Protein AF-A0A1G3AJG7-F1 (afdb_monomer_lite)

Structure (mmCIF, N/CA/C/O backbone):
data_AF-A0A1G3AJG7-F1
#
_entry.id   AF-A0A1G3AJG7-F1
#
loop_
_atom_site.group_PDB
_atom_site.id
_atom_site.type_symbol
_atom_site.label_atom_id
_atom_site.label_alt_id
_atom_site.label_comp_id
_atom_site.label_asym_id
_atom_site.label_entity_id
_atom_site.label_seq_id
_atom_site.pdbx_PDB_ins_code
_atom_site.Cartn_x
_atom_site.Cartn_y
_atom_site.Cartn_z
_atom_site.occupancy
_atom_site.B_iso_or_equiv
_atom_site.auth_seq_id
_atom_site.auth_comp_id
_atom_site.auth_asym_id
_atom_site.auth_atom_id
_atom_site.pdbx_PDB_model_num
ATOM 1 N N . MET A 1 1 ? -38.223 7.105 -1.781 1.00 48.12 1 MET A N 1
ATOM 2 C CA . MET A 1 1 ? -37.045 7.278 -0.911 1.00 48.12 1 MET A CA 1
ATOM 3 C C . MET A 1 1 ? -36.491 8.647 -1.251 1.00 48.12 1 MET A C 1
ATOM 5 O O . MET A 1 1 ? -36.172 8.863 -2.412 1.00 48.12 1 MET A O 1
ATOM 9 N N . ASP A 1 2 ? -36.594 9.591 -0.319 1.00 54.19 2 ASP A N 1
ATOM 10 C CA . ASP A 1 2 ? -36.360 11.018 -0.564 1.00 54.19 2 ASP A CA 1
ATOM 11 C C . ASP A 1 2 ? -34.844 11.303 -0.642 1.00 54.19 2 ASP A C 1
ATOM 13 O O . ASP A 1 2 ? -34.131 10.981 0.313 1.00 54.19 2 ASP A O 1
ATOM 17 N N . PRO A 1 3 ? -34.325 11.866 -1.751 1.00 56.50 3 PRO A N 1
ATOM 18 C CA . PRO A 1 3 ? -32.913 12.218 -1.903 1.00 56.50 3 PRO A CA 1
ATOM 19 C C . PRO A 1 3 ? -32.381 13.226 -0.873 1.00 56.50 3 PRO A C 1
ATOM 21 O O . PRO A 1 3 ? -31.185 13.475 -0.879 1.00 56.50 3 PRO A O 1
ATOM 24 N N . MET A 1 4 ? -33.219 13.804 -0.007 1.00 51.31 4 MET A N 1
ATOM 25 C CA . MET A 1 4 ? -32.834 14.847 0.958 1.00 51.31 4 MET A CA 1
ATOM 26 C C . MET A 1 4 ? -32.567 14.338 2.392 1.00 51.31 4 MET A C 1
ATOM 28 O O . MET A 1 4 ? -32.159 15.107 3.263 1.00 51.31 4 MET A O 1
ATOM 32 N N . GLU A 1 5 ? -32.792 13.050 2.673 1.00 51.38 5 GLU A N 1
ATOM 33 C CA . GLU A 1 5 ? -32.592 12.466 4.015 1.00 51.38 5 GLU A CA 1
ATOM 34 C C . GLU A 1 5 ? -31.109 12.189 4.345 1.00 51.38 5 GLU A C 1
ATOM 36 O O . GLU A 1 5 ? -30.686 12.322 5.496 1.00 51.38 5 GLU A O 1
ATOM 41 N N . TRP A 1 6 ? -30.273 11.873 3.348 1.00 48.72 6 TRP A N 1
ATOM 42 C CA . TRP A 1 6 ? -28.847 11.604 3.591 1.00 48.72 6 TRP A CA 1
ATOM 43 C C . TRP A 1 6 ? -28.042 12.883 3.886 1.00 48.72 6 TRP A C 1
ATOM 45 O O . TRP A 1 6 ? -27.098 12.839 4.674 1.00 48.72 6 TRP A O 1
ATOM 55 N N . GLU A 1 7 ? -28.456 14.038 3.353 1.00 56.19 7 GLU A N 1
ATOM 56 C CA . GLU A 1 7 ? -27.823 15.337 3.637 1.00 56.19 7 GLU A CA 1
ATOM 57 C C . GLU A 1 7 ? -28.025 15.777 5.094 1.00 56.19 7 GLU A C 1
ATOM 59 O O . GLU A 1 7 ? -27.117 16.342 5.705 1.00 56.19 7 GLU A O 1
ATOM 64 N N . LYS A 1 8 ? -29.176 15.452 5.701 1.00 50.72 8 LYS A N 1
ATOM 65 C CA . LYS A 1 8 ? -29.457 15.766 7.114 1.00 50.72 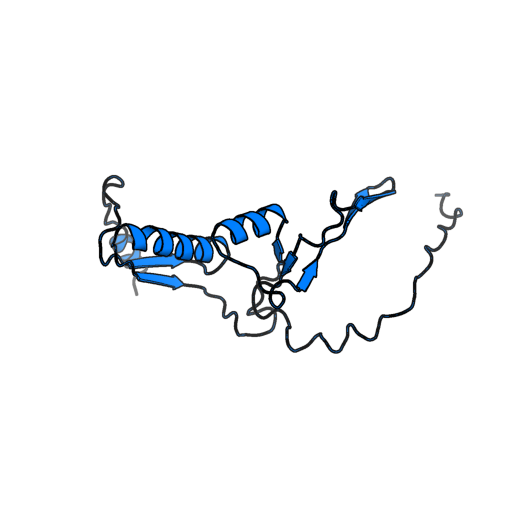8 LYS A CA 1
ATOM 66 C C . LYS A 1 8 ? -28.635 14.926 8.091 1.00 50.72 8 LYS A C 1
ATOM 68 O O . LYS A 1 8 ? -28.392 15.358 9.215 1.00 50.72 8 LYS A O 1
ATOM 73 N N . THR A 1 9 ? -28.168 13.751 7.669 1.00 49.47 9 THR A N 1
ATOM 74 C CA . THR A 1 9 ? -27.375 12.852 8.525 1.00 49.47 9 THR A CA 1
ATOM 75 C C . THR A 1 9 ? -25.894 13.264 8.570 1.00 49.47 9 THR A C 1
ATOM 77 O O . THR A 1 9 ? -25.196 12.974 9.538 1.00 49.47 9 THR A O 1
ATOM 80 N N . LEU A 1 10 ? -25.420 14.020 7.571 1.00 52.94 10 LEU A N 1
ATOM 81 C CA . LEU A 1 10 ? -24.046 14.538 7.489 1.00 52.94 10 LEU A CA 1
ATOM 82 C C . LEU A 1 10 ? -23.805 15.813 8.320 1.00 52.94 10 LEU A C 1
ATOM 84 O O . LEU A 1 10 ? -22.670 16.270 8.428 1.00 52.94 10 LEU A O 1
ATOM 88 N N . GLN A 1 11 ? -24.842 16.381 8.942 1.00 50.53 11 GLN A N 1
ATOM 89 C CA . GLN A 1 11 ? -24.749 17.614 9.736 1.00 50.53 11 GLN A CA 1
ATOM 90 C C . GLN A 1 11 ? -24.451 17.393 11.228 1.00 50.53 11 GLN A C 1
ATOM 92 O O . GLN A 1 11 ? -24.670 18.287 12.045 1.00 50.53 11 GLN A O 1
ATOM 97 N N . ARG A 1 12 ? -23.875 16.251 11.620 1.00 55.88 12 ARG A N 1
ATOM 98 C CA . ARG A 1 12 ? -23.130 16.184 12.888 1.00 55.88 12 ARG A CA 1
ATOM 99 C C . ARG A 1 12 ? -21.741 16.786 12.661 1.00 55.88 12 ARG A C 1
ATOM 101 O O . ARG A 1 12 ? -20.751 16.080 12.515 1.00 55.88 12 ARG A O 1
ATOM 108 N N . GLN A 1 13 ? -21.688 18.117 12.602 1.00 56.53 13 GLN A N 1
ATOM 109 C CA . GLN A 1 13 ? -20.443 18.876 12.708 1.00 56.53 13 GLN A CA 1
ATOM 110 C C . GLN A 1 13 ? -19.893 18.707 14.130 1.00 56.53 13 GLN A C 1
ATOM 112 O O . GLN A 1 13 ? -20.152 19.519 15.014 1.00 56.53 13 GLN A O 1
ATOM 117 N N . GLY A 1 14 ? -19.162 17.617 14.363 1.00 54.72 14 GLY A N 1
ATOM 118 C CA . GLY A 1 14 ? -18.173 17.591 15.431 1.00 54.72 14 GLY A CA 1
ATOM 119 C C . GLY A 1 14 ? -17.107 18.626 15.091 1.00 54.72 14 GLY A C 1
ATOM 120 O O . GLY A 1 14 ? -16.605 18.654 13.967 1.00 54.72 14 GLY A O 1
ATOM 121 N N . THR A 1 15 ? -16.802 19.516 16.028 1.00 53.22 15 THR A N 1
ATOM 122 C CA . THR A 1 15 ? -15.636 20.395 15.943 1.00 53.22 15 THR A CA 1
ATOM 123 C C . THR A 1 15 ? -14.408 19.543 15.627 1.00 53.22 15 THR A C 1
ATOM 125 O O . THR A 1 15 ? -14.115 18.597 16.354 1.00 53.22 15 THR A O 1
ATOM 128 N N . THR A 1 16 ? -13.698 19.855 14.541 1.00 59.38 16 THR A N 1
ATOM 129 C CA . THR A 1 16 ? -12.514 19.112 14.064 1.00 59.38 16 THR A CA 1
ATOM 130 C C . THR A 1 16 ? -11.404 18.963 15.110 1.00 59.38 16 THR A C 1
ATOM 132 O O . THR A 1 16 ? -10.546 18.103 14.947 1.00 59.38 16 THR A O 1
ATOM 135 N N . ASP A 1 17 ? -11.445 19.744 16.192 1.00 57.81 17 ASP A N 1
ATOM 136 C CA . ASP A 1 17 ? -10.487 19.694 17.302 1.00 57.81 17 ASP A CA 1
ATOM 137 C C . ASP A 1 17 ? -10.644 18.483 18.243 1.00 57.81 17 ASP A C 1
ATOM 139 O O . ASP A 1 17 ? -9.767 18.266 19.078 1.00 57.81 17 ASP A O 1
ATOM 143 N N . ASP A 1 18 ? -11.701 17.668 18.104 1.00 68.94 18 ASP A N 1
ATOM 144 C CA . ASP A 1 18 ? -11.970 16.550 19.031 1.00 68.94 18 ASP A CA 1
ATOM 145 C C . ASP A 1 18 ? -12.139 15.179 18.354 1.00 68.94 18 ASP A C 1
ATOM 147 O O . ASP A 1 18 ? -12.641 14.226 18.943 1.00 68.94 18 ASP A O 1
ATOM 151 N N . LEU A 1 19 ? -11.698 15.041 17.099 1.00 78.19 19 LEU A N 1
ATOM 152 C CA . LEU A 1 19 ? -11.673 13.742 16.420 1.00 78.19 19 LEU A CA 1
ATOM 153 C C . LEU A 1 19 ? -10.420 12.962 16.825 1.00 78.19 19 LEU A C 1
ATOM 155 O O . LEU A 1 19 ? -9.456 12.851 16.068 1.00 78.19 19 LEU A O 1
ATOM 159 N N . LYS A 1 20 ? -10.433 12.437 18.050 1.00 86.69 20 LYS A N 1
ATOM 160 C CA . LYS A 1 20 ? -9.422 11.502 18.550 1.00 86.69 20 LYS A CA 1
ATOM 161 C C . LYS A 1 20 ? -9.952 10.079 18.471 1.00 86.69 20 LYS A C 1
ATOM 163 O O . LYS A 1 20 ? -11.139 9.831 18.658 1.00 86.69 20 LYS A O 1
ATOM 168 N N . LEU A 1 21 ? -9.058 9.145 18.168 1.00 90.19 21 LEU A N 1
ATOM 169 C CA . LEU A 1 21 ? -9.365 7.728 18.304 1.00 90.19 21 LEU A CA 1
ATOM 170 C C . LEU A 1 21 ? -9.281 7.363 19.786 1.00 90.19 21 LEU A C 1
ATOM 172 O O . LEU A 1 21 ? -8.342 7.770 20.470 1.00 90.19 21 LEU A O 1
ATOM 176 N N . GLU A 1 22 ? -10.274 6.622 20.258 1.00 91.75 22 GLU A N 1
ATOM 177 C CA . GLU A 1 22 ? -10.354 6.089 21.611 1.00 91.75 22 GLU A CA 1
ATOM 178 C C . GLU A 1 22 ? -10.230 4.562 21.557 1.00 91.75 22 GLU A C 1
ATOM 180 O O . GLU A 1 22 ? -10.318 3.947 20.489 1.00 91.75 22 GLU A O 1
ATOM 185 N N . ASP A 1 23 ? -10.022 3.943 22.715 1.00 92.19 23 ASP A N 1
ATOM 186 C CA . ASP A 1 23 ? -10.064 2.489 22.840 1.00 92.19 23 ASP A CA 1
ATOM 187 C C . ASP A 1 23 ? -11.447 1.947 22.428 1.00 92.19 23 ASP A C 1
ATOM 189 O O . ASP A 1 23 ? -12.485 2.495 22.804 1.00 92.19 23 ASP A O 1
ATOM 193 N N . GLY A 1 24 ? -11.470 0.898 21.607 1.00 93.06 24 GLY A N 1
ATOM 194 C CA . GLY A 1 24 ? -12.682 0.350 20.996 1.00 93.06 24 GLY A CA 1
ATOM 195 C C . GLY A 1 24 ? -13.188 1.109 19.761 1.00 93.06 24 GLY A C 1
ATOM 196 O O . GLY A 1 24 ? -14.244 0.754 19.220 1.00 93.06 24 GLY A O 1
ATOM 197 N N . SER A 1 25 ? -12.476 2.141 19.288 1.00 94.50 25 SER A N 1
ATOM 198 C CA . SER A 1 25 ? -12.859 2.887 18.084 1.00 94.50 25 SER A CA 1
ATOM 199 C C . SER A 1 25 ? -12.946 1.998 16.840 1.00 94.50 25 SER A C 1
ATOM 201 O O . SER A 1 25 ? -12.147 1.085 16.620 1.00 94.50 25 SER A O 1
ATOM 203 N N . ARG A 1 26 ? -13.901 2.331 15.965 1.00 95.19 26 ARG A N 1
ATOM 204 C CA . ARG A 1 26 ? -14.081 1.704 14.649 1.00 95.19 26 ARG A CA 1
ATOM 205 C C . ARG A 1 26 ? -13.686 2.663 13.537 1.00 95.19 26 ARG A C 1
ATOM 207 O O . ARG A 1 26 ? -14.227 3.764 13.448 1.00 95.19 26 ARG A O 1
ATOM 214 N N . VAL A 1 27 ? -12.787 2.222 12.664 1.00 96.19 27 VAL A N 1
ATOM 215 C CA . VAL A 1 27 ? -12.298 3.000 11.523 1.00 96.19 27 VAL A CA 1
ATOM 216 C C . VAL A 1 27 ? -12.719 2.321 10.227 1.00 96.19 27 VAL A C 1
ATOM 218 O O . VAL A 1 27 ? -12.325 1.194 9.941 1.00 96.19 27 VAL A O 1
ATOM 221 N N . ALA A 1 28 ? -13.512 3.028 9.424 1.00 96.88 28 ALA A N 1
ATOM 222 C CA . ALA A 1 28 ? -13.871 2.599 8.080 1.00 96.88 28 ALA A CA 1
ATOM 223 C C . ALA A 1 28 ? -12.860 3.154 7.067 1.00 96.88 28 ALA A C 1
ATOM 225 O O . ALA A 1 28 ? -12.707 4.368 6.933 1.00 96.88 28 ALA A O 1
ATOM 226 N N . VAL A 1 29 ? -12.194 2.268 6.329 1.00 96.81 29 VAL A N 1
ATOM 227 C CA . VAL A 1 29 ? -11.236 2.617 5.275 1.00 96.81 29 VAL A CA 1
ATOM 228 C C . VAL A 1 29 ? -11.876 2.344 3.924 1.00 96.81 29 VAL A C 1
ATOM 230 O O . VAL A 1 29 ? -12.192 1.205 3.592 1.00 96.81 29 VAL A O 1
ATOM 233 N N . VAL A 1 30 ? -12.069 3.389 3.122 1.00 95.69 30 VAL A N 1
ATOM 234 C CA . VAL A 1 30 ? -12.643 3.265 1.777 1.00 95.69 30 VAL A CA 1
ATOM 235 C C . VAL A 1 30 ? -11.511 3.118 0.759 1.00 95.69 30 VAL A C 1
ATOM 237 O O . VAL A 1 30 ? -10.817 4.082 0.442 1.00 95.69 30 VAL A O 1
ATOM 240 N N . GLY A 1 31 ? -11.342 1.900 0.245 1.00 90.12 31 GLY A N 1
ATOM 241 C CA . GLY A 1 31 ? -10.328 1.504 -0.731 1.00 90.12 31 GLY A CA 1
ATOM 242 C C . GLY A 1 31 ? -9.241 0.606 -0.134 1.00 90.12 31 GLY A C 1
ATOM 243 O O . GLY A 1 31 ? -8.464 1.028 0.716 1.00 90.12 31 GLY A O 1
ATOM 244 N N . GLY A 1 32 ? -9.119 -0.615 -0.657 1.00 88.44 32 GLY A N 1
ATOM 245 C CA . GLY A 1 32 ? -8.112 -1.621 -0.291 1.00 88.44 32 GLY A CA 1
ATOM 246 C C . GLY A 1 32 ? -6.855 -1.575 -1.168 1.00 88.44 32 GLY A C 1
ATOM 247 O O . GLY A 1 32 ? -6.206 -2.592 -1.403 1.00 88.44 32 GLY A O 1
ATOM 248 N N . GLY A 1 33 ? -6.536 -0.405 -1.729 1.00 86.31 33 GLY A N 1
ATOM 249 C CA . GLY A 1 33 ? -5.296 -0.163 -2.475 1.00 86.31 33 GLY A CA 1
ATOM 250 C C . GLY A 1 33 ? -4.070 -0.006 -1.557 1.00 86.31 33 GLY A C 1
ATOM 251 O O . GLY A 1 33 ? -4.187 -0.166 -0.349 1.00 86.31 33 GLY A O 1
ATOM 252 N N . PRO A 1 34 ? -2.887 0.390 -2.080 1.00 87.19 34 PRO A N 1
ATOM 253 C CA . PRO A 1 34 ? -1.667 0.512 -1.268 1.00 87.19 34 PRO A CA 1
ATOM 254 C C . PRO A 1 34 ? -1.854 1.464 -0.103 1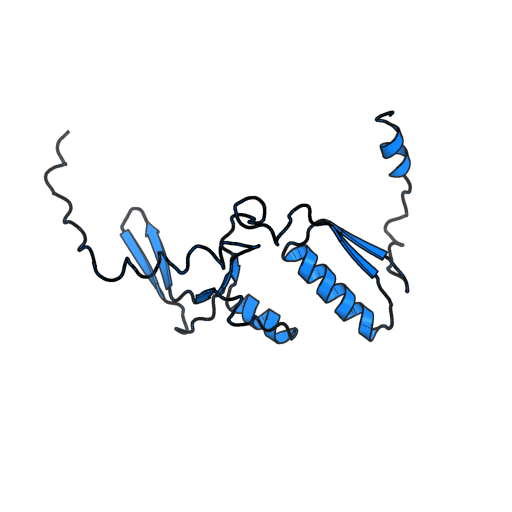.00 87.19 34 PRO A C 1
ATOM 256 O O . PRO A 1 34 ? -1.464 1.152 1.010 1.00 87.19 34 PRO A O 1
ATOM 259 N N . ALA A 1 35 ? -2.464 2.619 -0.375 1.00 90.50 35 ALA A N 1
ATOM 260 C CA . ALA A 1 35 ? -2.656 3.650 0.626 1.00 90.50 35 ALA A CA 1
ATOM 261 C C . ALA A 1 35 ? -3.559 3.154 1.761 1.00 90.50 35 ALA A C 1
ATOM 263 O O . ALA A 1 35 ? -3.176 3.265 2.918 1.00 90.50 35 ALA A O 1
ATOM 264 N N . GLY A 1 36 ? -4.712 2.559 1.437 1.00 93.62 36 GLY A N 1
ATOM 265 C CA . GLY A 1 36 ? -5.654 2.063 2.441 1.00 93.62 36 GLY A CA 1
ATOM 266 C C . GLY A 1 36 ? -5.125 0.859 3.218 1.00 93.62 36 GLY A C 1
ATOM 267 O O . GLY A 1 36 ? -5.248 0.823 4.440 1.00 93.62 36 GLY A O 1
ATOM 268 N N . SER A 1 37 ? -4.470 -0.091 2.545 1.00 91.56 37 SER A N 1
ATOM 269 C CA . SER A 1 37 ? -3.853 -1.243 3.211 1.00 91.56 37 SER A CA 1
ATOM 270 C C . SER A 1 37 ? -2.696 -0.831 4.119 1.00 91.56 37 SER A C 1
ATOM 272 O O . SER A 1 37 ? -2.648 -1.287 5.256 1.00 91.56 37 SER A O 1
ATOM 274 N N . PHE A 1 38 ? -1.799 0.057 3.667 1.00 93.00 38 PHE A N 1
ATOM 275 C CA . PHE A 1 38 ? -0.716 0.556 4.520 1.00 93.00 38 PHE A CA 1
ATOM 276 C C . PHE A 1 38 ? -1.247 1.388 5.676 1.00 93.00 38 PHE A C 1
ATOM 278 O O . PHE A 1 38 ? -0.815 1.181 6.801 1.00 93.00 38 PHE A O 1
ATOM 285 N N . PHE A 1 39 ? -2.218 2.270 5.434 1.00 95.62 39 PHE A N 1
ATOM 286 C CA . PHE A 1 39 ? -2.873 3.004 6.510 1.00 95.62 39 PHE A CA 1
ATOM 287 C C . PHE A 1 39 ? -3.438 2.051 7.568 1.00 95.62 39 PHE A C 1
ATOM 289 O O . PHE A 1 39 ? -3.168 2.228 8.748 1.00 95.62 39 PHE A O 1
ATOM 296 N N . SER A 1 40 ? -4.169 1.018 7.143 1.00 95.94 40 SER A N 1
ATOM 297 C CA . SER A 1 40 ? -4.778 0.041 8.052 1.00 95.94 40 SER A CA 1
ATOM 298 C C . SER A 1 40 ? -3.723 -0.729 8.847 1.00 95.94 40 SER A C 1
ATOM 300 O O . SER A 1 40 ? -3.860 -0.881 10.056 1.00 95.94 40 SER A O 1
ATOM 302 N N . TYR A 1 41 ? -2.657 -1.178 8.176 1.00 94.88 41 TYR A N 1
ATOM 303 C CA . TYR A 1 41 ? -1.537 -1.870 8.808 1.00 94.88 41 TYR A CA 1
ATOM 304 C C . TYR A 1 41 ? -0.860 -0.989 9.862 1.00 94.88 41 TYR A C 1
ATOM 306 O O . TYR A 1 41 ? -0.822 -1.360 11.032 1.00 94.88 41 TYR A O 1
ATOM 314 N N . PHE A 1 42 ? -0.406 0.205 9.471 1.00 94.75 42 PHE A N 1
ATOM 315 C CA . PHE A 1 42 ? 0.316 1.103 10.369 1.00 94.75 42 PHE A CA 1
ATOM 316 C C . PHE A 1 42 ? -0.573 1.637 11.493 1.00 94.75 42 PHE A C 1
ATOM 318 O O . PHE A 1 42 ? -0.094 1.839 12.603 1.00 94.75 42 PHE A O 1
ATOM 325 N N . LEU A 1 43 ? -1.873 1.837 11.255 1.00 95.19 43 LEU A N 1
ATOM 326 C CA . LEU A 1 43 ? -2.817 2.212 12.307 1.00 95.19 43 LEU A CA 1
ATOM 327 C C . LEU A 1 43 ? -2.866 1.149 13.411 1.00 95.19 43 LEU A C 1
ATOM 329 O O . LEU A 1 43 ? -2.733 1.488 14.584 1.00 95.19 43 LEU A O 1
ATOM 333 N N . LEU A 1 44 ? -3.032 -0.124 13.041 1.00 94.31 44 LEU A N 1
ATOM 334 C CA . 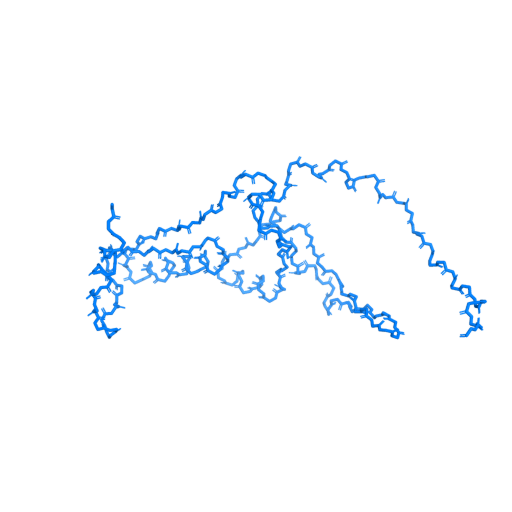LEU A 1 44 ? -3.084 -1.235 13.996 1.00 94.31 44 LEU A CA 1
ATOM 335 C C . LEU A 1 44 ? -1.731 -1.462 14.684 1.00 94.31 44 LEU A C 1
ATOM 337 O O . LEU A 1 44 ? -1.674 -1.687 15.897 1.00 94.31 44 LEU A O 1
ATOM 341 N N . GLU A 1 45 ? -0.641 -1.358 13.924 1.00 93.12 45 GLU A N 1
ATOM 342 C CA . GLU A 1 45 ? 0.720 -1.460 14.447 1.00 93.12 45 GLU A CA 1
ATOM 343 C C . GLU A 1 45 ? 1.013 -0.362 15.474 1.00 93.12 45 GLU A C 1
ATOM 345 O O . GLU A 1 45 ? 1.572 -0.653 16.524 1.00 93.12 45 GLU A O 1
ATOM 350 N N . MET A 1 46 ? 0.590 0.880 15.227 1.00 93.19 46 MET A N 1
ATOM 351 C CA . MET A 1 46 ? 0.770 1.989 16.168 1.00 93.19 46 MET A CA 1
ATOM 352 C C . MET A 1 46 ? -0.204 1.942 17.354 1.00 93.19 46 MET A C 1
ATOM 354 O O . MET A 1 46 ? 0.141 2.427 18.431 1.00 93.19 46 MET A O 1
ATOM 358 N N . ALA A 1 47 ? -1.399 1.366 17.189 1.00 94.19 47 ALA A N 1
ATOM 359 C CA . ALA A 1 47 ? -2.396 1.234 18.256 1.00 94.19 47 ALA A CA 1
ATOM 360 C C . ALA A 1 47 ? -2.003 0.183 19.308 1.00 94.19 47 ALA A C 1
ATOM 362 O O . ALA A 1 47 ? -2.259 0.361 20.501 1.00 94.19 47 ALA A O 1
ATOM 363 N N . THR A 1 48 ? -1.312 -0.879 18.882 1.00 90.44 48 THR A N 1
ATOM 364 C CA . THR A 1 48 ? -0.928 -1.993 19.762 1.00 90.44 48 THR A CA 1
ATOM 365 C C . THR A 1 48 ? -0.001 -1.556 20.919 1.00 90.44 48 THR A C 1
ATOM 367 O O . THR A 1 48 ? -0.326 -1.848 22.071 1.00 90.44 48 THR A O 1
ATOM 370 N N . PRO A 1 49 ? 1.110 -0.815 20.699 1.00 92.69 49 PRO A N 1
ATOM 371 C CA . PRO A 1 49 ? 2.010 -0.367 21.769 1.00 92.69 49 PRO A CA 1
ATOM 372 C C . PRO A 1 49 ? 1.369 0.564 22.799 1.00 92.69 49 PRO A C 1
ATOM 374 O O . PRO A 1 49 ? 1.810 0.605 23.945 1.00 92.69 49 PRO A O 1
ATOM 377 N N . VAL A 1 50 ? 0.353 1.327 22.395 1.00 92.94 50 VAL A N 1
ATOM 378 C CA . VAL A 1 50 ? -0.373 2.258 23.273 1.00 92.94 50 VAL A CA 1
ATOM 379 C C . VAL A 1 50 ? -1.584 1.608 23.945 1.00 92.94 50 VAL A C 1
ATOM 381 O O . VAL A 1 50 ? -2.286 2.275 24.700 1.00 92.94 50 VAL A O 1
ATOM 384 N N . GLY A 1 51 ? -1.801 0.307 23.715 1.00 92.31 51 GLY A N 1
ATOM 385 C CA . GLY A 1 51 ? -2.860 -0.473 24.350 1.00 92.31 51 GLY A CA 1
ATOM 386 C C . GLY A 1 51 ? -4.266 -0.097 23.891 1.00 92.31 51 GLY A C 1
ATOM 387 O O . GLY A 1 51 ? -5.194 -0.255 24.675 1.00 92.31 51 GLY A O 1
ATOM 388 N N . MET A 1 52 ? -4.415 0.419 22.666 1.00 94.25 52 MET A N 1
ATOM 389 C CA . MET A 1 52 ? -5.721 0.722 22.079 1.00 94.25 52 MET A CA 1
ATOM 390 C C . MET A 1 52 ? -6.189 -0.429 21.189 1.00 94.25 52 MET A C 1
ATOM 392 O O . MET A 1 52 ? -5.507 -0.795 20.229 1.00 94.25 52 MET A O 1
ATOM 396 N N . ASP A 1 53 ? -7.374 -0.959 21.475 1.00 95.00 53 ASP A N 1
ATOM 397 C CA . ASP A 1 53 ? -8.085 -1.900 20.617 1.00 95.00 53 ASP A CA 1
ATOM 398 C C . ASP A 1 53 ? -8.857 -1.128 19.540 1.00 95.00 53 ASP A C 1
ATOM 400 O O . ASP A 1 53 ? -9.866 -0.479 19.813 1.00 95.00 53 ASP A O 1
ATOM 404 N N . ILE A 1 54 ? -8.362 -1.153 18.303 1.00 96.00 54 ILE A N 1
ATOM 405 C CA . ILE A 1 54 ? -8.989 -0.469 17.167 1.00 96.00 54 ILE A CA 1
ATOM 406 C C . ILE A 1 54 ? -9.466 -1.508 16.163 1.00 96.00 54 ILE A C 1
ATOM 408 O O . ILE A 1 54 ? -8.698 -2.348 15.696 1.00 96.00 54 ILE A O 1
ATOM 412 N N . HIS A 1 55 ? -10.727 -1.395 15.753 1.00 96.44 55 HIS A N 1
ATOM 413 C CA . HIS A 1 55 ? -11.295 -2.238 14.710 1.00 96.44 55 HIS A CA 1
ATOM 414 C C . HIS A 1 55 ? -11.295 -1.504 13.369 1.00 96.44 55 HIS A C 1
ATOM 416 O O . HIS A 1 55 ? -11.839 -0.403 13.252 1.00 96.44 55 HIS A O 1
ATOM 422 N N . VAL A 1 56 ? -10.717 -2.124 12.340 1.00 97.06 56 VAL A N 1
ATOM 423 C CA . VAL A 1 56 ? -10.616 -1.542 10.997 1.00 97.06 56 VAL A CA 1
ATOM 424 C C . VAL A 1 56 ? -11.469 -2.335 10.013 1.00 97.06 56 VAL A C 1
ATOM 426 O O . VAL A 1 56 ? -11.250 -3.526 9.811 1.00 97.06 56 VAL A O 1
ATOM 429 N N . ASP A 1 57 ? -12.414 -1.651 9.371 1.00 96.44 57 ASP A N 1
ATOM 430 C CA . ASP A 1 57 ? -13.257 -2.193 8.306 1.00 96.44 57 ASP A CA 1
ATOM 431 C C . ASP A 1 57 ? -12.802 -1.618 6.956 1.00 96.44 57 ASP A C 1
ATOM 433 O O . ASP A 1 57 ? -12.936 -0.417 6.713 1.00 96.44 57 ASP A O 1
ATOM 437 N N . ILE A 1 58 ? -12.256 -2.457 6.067 1.00 95.12 58 ILE A N 1
ATOM 438 C CA . ILE A 1 58 ? -11.802 -2.036 4.731 1.00 95.12 58 ILE A CA 1
ATOM 439 C C . ILE A 1 58 ? -12.889 -2.333 3.698 1.00 95.12 58 ILE A C 1
ATOM 441 O O . ILE A 1 58 ? -13.262 -3.484 3.476 1.00 95.12 58 ILE A O 1
ATOM 445 N N . TYR A 1 59 ? -13.350 -1.292 3.012 1.00 93.62 59 TYR A N 1
ATOM 446 C CA . TYR A 1 59 ? -14.336 -1.374 1.943 1.00 93.62 59 TYR A CA 1
ATOM 447 C C . TYR A 1 59 ? -13.643 -1.234 0.591 1.00 93.62 59 TYR A C 1
ATOM 449 O O . TYR A 1 59 ? -13.229 -0.141 0.209 1.00 93.62 59 TYR A O 1
ATOM 457 N N . GLU A 1 60 ? -13.536 -2.327 -0.157 1.00 88.38 60 GLU A N 1
ATOM 458 C CA . GLU A 1 60 ? -13.007 -2.327 -1.519 1.00 88.38 60 GLU A CA 1
ATOM 459 C C . GLU A 1 60 ? -14.084 -2.840 -2.486 1.00 88.38 60 GLU A C 1
ATOM 461 O O . GLU A 1 60 ? -14.554 -3.966 -2.329 1.00 88.38 60 GLU A O 1
ATOM 466 N N . PRO A 1 61 ? -14.503 -2.043 -3.487 1.00 84.50 61 PRO A N 1
ATOM 467 C CA . PRO A 1 61 ? -15.490 -2.492 -4.469 1.00 84.50 61 PRO A CA 1
ATOM 468 C C . PRO A 1 61 ? -14.967 -3.604 -5.389 1.00 84.50 61 PRO A C 1
ATOM 470 O O . PRO A 1 61 ? -15.764 -4.271 -6.051 1.00 84.50 61 PRO A O 1
ATOM 473 N N . ARG A 1 62 ? -13.644 -3.776 -5.494 1.00 79.00 62 ARG A N 1
ATOM 474 C CA . ARG A 1 62 ? -13.027 -4.819 -6.314 1.00 79.00 62 ARG A CA 1
ATOM 475 C C . ARG A 1 62 ? -12.911 -6.126 -5.549 1.00 79.00 62 ARG A C 1
ATOM 477 O O . ARG A 1 62 ? -12.305 -6.202 -4.487 1.00 79.00 62 ARG A O 1
ATOM 484 N N . ASP A 1 63 ? -13.396 -7.178 -6.185 1.00 78.12 63 ASP A N 1
ATOM 485 C CA . ASP A 1 63 ? -13.096 -8.540 -5.780 1.00 78.12 63 ASP A CA 1
ATOM 486 C C . ASP A 1 63 ? -11.756 -8.961 -6.398 1.00 78.12 63 ASP A C 1
ATOM 488 O O . ASP A 1 63 ? -11.655 -9.197 -7.608 1.00 78.12 63 ASP A O 1
ATOM 492 N N . PHE A 1 64 ? -10.707 -9.002 -5.574 1.00 73.88 64 PHE A N 1
ATOM 493 C CA . PHE A 1 64 ? -9.371 -9.387 -6.020 1.00 73.88 64 PHE A CA 1
ATOM 494 C C . PHE A 1 64 ? -9.224 -10.888 -6.276 1.00 73.88 64 PHE A C 1
ATOM 496 O O . PHE A 1 64 ? -8.258 -11.250 -6.948 1.00 73.88 64 PHE A O 1
ATOM 503 N N . ASP A 1 65 ? -10.153 -11.736 -5.824 1.00 72.12 65 ASP A N 1
ATOM 504 C CA . ASP A 1 65 ? -10.141 -13.185 -6.070 1.00 72.12 65 ASP A CA 1
ATOM 505 C C . ASP A 1 65 ? -10.685 -13.529 -7.463 1.00 72.12 65 ASP A C 1
ATOM 507 O O . ASP A 1 65 ? -10.438 -14.612 -8.003 1.00 72.12 65 ASP A O 1
ATOM 511 N N . GLN A 1 66 ? -11.384 -12.588 -8.105 1.00 68.88 66 GLN A N 1
ATOM 512 C CA . GLN A 1 66 ? -11.869 -12.770 -9.465 1.00 68.88 66 GLN A CA 1
ATOM 513 C C . GLN A 1 66 ? -10.752 -12.539 -10.498 1.00 68.88 66 GLN A C 1
ATOM 515 O O . GLN A 1 66 ? -10.181 -11.445 -10.580 1.00 68.88 66 GLN A O 1
ATOM 520 N N . PRO A 1 67 ? -10.458 -13.522 -11.370 1.00 65.12 67 PRO A N 1
ATOM 521 C CA . PRO A 1 67 ? -9.545 -13.308 -12.482 1.00 65.12 67 PRO A CA 1
ATOM 522 C C . PRO A 1 67 ? -10.135 -12.314 -13.500 1.00 65.12 67 PRO A C 1
ATOM 524 O O . PRO A 1 67 ? -11.346 -12.101 -13.569 1.00 65.12 67 PRO A O 1
ATOM 527 N N . ALA A 1 68 ? -9.271 -11.783 -14.374 1.00 60.94 68 ALA A N 1
ATOM 528 C CA . ALA A 1 68 ? -9.622 -10.881 -15.487 1.00 60.94 68 ALA A CA 1
ATOM 529 C C . ALA A 1 68 ? -9.840 -9.395 -15.063 1.00 60.94 68 ALA A C 1
ATOM 531 O O . ALA A 1 68 ? -9.610 -9.052 -13.903 1.00 60.94 68 ALA A O 1
ATOM 532 N N . PRO A 1 69 ? -10.208 -8.463 -15.980 1.00 61.50 69 PRO A N 1
ATOM 533 C CA . PRO A 1 69 ? -10.263 -7.013 -15.709 1.00 61.50 69 PRO A CA 1
ATOM 534 C C . PRO A 1 69 ? -11.166 -6.581 -14.547 1.00 61.50 69 PRO A C 1
ATOM 536 O O . PRO A 1 69 ? -11.080 -5.441 -14.107 1.00 61.50 69 PRO A O 1
ATOM 539 N N . ARG A 1 70 ? -12.051 -7.468 -14.074 1.00 66.19 70 ARG A N 1
ATOM 540 C CA . ARG A 1 70 ? -12.944 -7.199 -12.941 1.00 66.19 70 ARG A CA 1
ATOM 541 C C . ARG A 1 70 ? -12.186 -7.140 -11.612 1.00 66.19 70 ARG A C 1
ATOM 543 O O . ARG A 1 70 ? -12.422 -6.211 -10.848 1.00 66.19 70 ARG A O 1
ATOM 550 N N . GLY A 1 71 ? -11.243 -8.059 -11.386 1.00 64.69 71 GLY A N 1
ATOM 551 C CA . GLY A 1 71 ? -10.367 -8.058 -10.205 1.00 64.69 71 GLY A CA 1
ATOM 552 C C . GLY A 1 71 ? -9.003 -7.399 -10.430 1.00 64.69 71 GLY A C 1
ATOM 553 O O . GLY A 1 71 ? -8.274 -7.132 -9.480 1.00 64.69 71 GLY A O 1
ATOM 554 N N . CYS A 1 72 ? -8.639 -7.097 -11.679 1.00 65.25 72 CYS A N 1
ATOM 555 C CA . CYS A 1 72 ? -7.407 -6.382 -12.010 1.00 65.25 72 CYS A CA 1
ATOM 556 C C . CYS A 1 72 ? -7.641 -4.867 -12.003 1.00 65.25 72 CYS A C 1
ATOM 558 O O . CYS A 1 72 ? -8.556 -4.369 -12.658 1.00 65.25 72 CYS A O 1
ATOM 560 N N . ASN A 1 73 ? -6.769 -4.100 -11.346 1.00 65.56 73 ASN A N 1
ATOM 561 C CA . ASN A 1 73 ? -6.807 -2.638 -11.473 1.00 65.56 73 ASN A CA 1
ATOM 562 C C . ASN A 1 73 ? -6.061 -2.111 -12.720 1.00 65.56 73 ASN A C 1
ATOM 564 O O . ASN A 1 73 ? -5.913 -0.904 -12.881 1.00 65.56 73 ASN A O 1
ATOM 568 N N . MET A 1 74 ? -5.616 -3.023 -13.595 1.00 62.66 74 MET A N 1
ATOM 569 C CA . MET A 1 74 ? -4.907 -2.779 -14.858 1.00 62.66 74 MET A CA 1
ATOM 570 C C . MET A 1 74 ? -3.566 -2.038 -14.725 1.00 62.66 74 MET A C 1
ATOM 572 O O . MET A 1 74 ? -2.997 -1.627 -15.733 1.00 62.66 74 MET A O 1
ATOM 576 N N . CYS A 1 75 ? -3.012 -1.914 -13.518 1.00 66.50 75 CYS A N 1
ATOM 577 C CA . CYS A 1 75 ? -1.689 -1.338 -13.307 1.00 66.50 75 CYS A CA 1
ATOM 578 C C . CYS A 1 75 ? -0.637 -2.442 -13.130 1.00 66.50 75 CYS A C 1
ATOM 580 O O . CYS A 1 75 ? -0.737 -3.266 -12.217 1.00 66.50 75 CYS A O 1
ATOM 582 N N . GLY A 1 76 ? 0.413 -2.413 -13.955 1.00 66.12 76 GLY A N 1
ATOM 583 C CA . GLY A 1 76 ? 1.673 -3.085 -13.637 1.00 66.12 76 GLY A CA 1
ATOM 584 C C . GLY A 1 76 ? 2.295 -2.357 -12.451 1.00 66.12 76 GLY A C 1
ATOM 585 O O . GLY A 1 76 ? 2.754 -1.227 -12.590 1.00 66.12 76 GLY A O 1
ATOM 586 N N . GLY A 1 77 ? 2.207 -2.936 -11.257 1.00 78.06 77 GLY A N 1
ATOM 587 C CA . GLY A 1 77 ? 2.762 -2.321 -10.062 1.00 78.06 77 GLY A CA 1
ATOM 588 C C . GLY A 1 77 ? 4.277 -2.396 -10.133 1.00 78.06 77 GLY A C 1
ATOM 589 O O . GLY A 1 77 ? 4.828 -3.484 -10.055 1.00 78.06 77 GLY A O 1
ATOM 590 N N . ILE A 1 78 ? 4.954 -1.265 -10.291 1.00 83.31 78 ILE A N 1
ATOM 591 C CA . ILE A 1 78 ? 6.408 -1.206 -10.141 1.00 83.31 78 ILE A CA 1
ATOM 592 C C . ILE A 1 78 ? 6.708 -0.686 -8.743 1.00 83.31 78 ILE A C 1
ATOM 594 O O . ILE A 1 78 ? 6.260 0.396 -8.368 1.00 83.31 78 ILE A O 1
ATOM 598 N N . ILE A 1 79 ? 7.448 -1.473 -7.974 1.00 84.44 79 ILE A N 1
ATOM 599 C CA . ILE A 1 79 ? 7.903 -1.126 -6.632 1.00 84.44 79 ILE A CA 1
ATOM 600 C C . ILE A 1 79 ? 9.371 -0.738 -6.749 1.00 84.44 79 ILE A C 1
ATOM 602 O O . ILE A 1 79 ? 10.193 -1.551 -7.171 1.00 84.44 79 ILE A O 1
ATOM 606 N N . SER A 1 80 ? 9.697 0.509 -6.410 1.00 81.12 80 SER A N 1
ATOM 607 C CA . SER A 1 80 ? 11.085 0.971 -6.391 1.00 81.12 80 SER A CA 1
ATOM 608 C C . SER A 1 80 ? 11.889 0.231 -5.322 1.00 81.12 80 SER A C 1
ATOM 610 O O . SER A 1 80 ? 11.346 -0.182 -4.299 1.00 81.12 80 SER A O 1
ATOM 612 N N . GLU A 1 81 ? 13.199 0.115 -5.529 1.00 78.44 81 GLU A N 1
ATOM 613 C CA . GLU A 1 81 ? 14.107 -0.481 -4.544 1.00 78.44 81 GLU A CA 1
ATOM 614 C C . GLU A 1 81 ? 13.978 0.187 -3.169 1.00 78.44 81 GLU A C 1
ATOM 616 O O . GLU A 1 81 ? 13.858 -0.503 -2.161 1.00 78.44 81 GLU A O 1
ATOM 621 N N . THR A 1 82 ? 13.928 1.521 -3.131 1.00 82.19 82 THR A N 1
ATOM 622 C CA . THR A 1 82 ? 13.756 2.271 -1.882 1.00 82.19 82 THR A CA 1
ATOM 623 C C . THR A 1 82 ? 12.468 1.882 -1.162 1.00 82.19 82 THR A C 1
ATOM 625 O O . THR A 1 82 ? 12.473 1.731 0.053 1.00 82.19 82 THR A O 1
ATOM 628 N N . LEU A 1 83 ? 11.365 1.666 -1.887 1.00 85.12 83 LEU A N 1
ATOM 629 C CA . LEU A 1 83 ? 10.122 1.222 -1.260 1.00 85.12 83 LEU A CA 1
ATOM 630 C C . LEU A 1 83 ? 10.255 -0.206 -0.714 1.00 85.12 83 LEU A C 1
ATOM 632 O O . LEU A 1 83 ? 9.807 -0.455 0.396 1.00 85.12 83 LEU A O 1
ATOM 636 N N . VAL A 1 84 ? 10.909 -1.123 -1.435 1.00 83.25 84 VAL A N 1
ATOM 637 C CA . VAL A 1 84 ? 11.189 -2.478 -0.920 1.00 83.25 84 VAL A CA 1
ATOM 638 C C . VAL A 1 84 ? 12.022 -2.423 0.365 1.00 83.25 84 VAL A C 1
ATOM 640 O O . VAL A 1 84 ? 11.706 -3.114 1.330 1.00 83.25 84 VAL A O 1
ATOM 643 N N . GLN A 1 85 ? 13.057 -1.584 0.401 1.00 83.06 85 GLN A N 1
ATOM 644 C CA . GLN A 1 85 ? 13.918 -1.407 1.575 1.00 83.06 85 GLN A CA 1
ATOM 645 C C . GLN A 1 85 ? 13.164 -0.804 2.765 1.00 83.06 85 GLN A C 1
ATOM 647 O O . GLN A 1 85 ? 13.307 -1.281 3.892 1.00 83.06 85 GLN A O 1
ATOM 652 N N . ASN A 1 86 ? 12.331 0.209 2.517 1.00 88.06 86 ASN A N 1
ATOM 653 C CA . ASN A 1 86 ? 11.503 0.818 3.554 1.00 88.06 86 ASN A CA 1
ATOM 654 C C . ASN A 1 86 ? 10.521 -0.210 4.127 1.00 88.06 86 ASN A C 1
ATOM 656 O O . ASN A 1 86 ? 10.426 -0.348 5.338 1.00 88.06 86 ASN A O 1
ATOM 660 N N . LEU A 1 87 ? 9.862 -0.998 3.271 1.00 87.88 87 LEU A N 1
ATOM 661 C CA . LEU A 1 87 ? 8.958 -2.060 3.715 1.00 87.88 87 LEU A CA 1
ATOM 662 C C . LEU A 1 87 ? 9.673 -3.103 4.577 1.00 87.88 87 LEU A C 1
ATOM 664 O O . LEU A 1 87 ? 9.157 -3.474 5.624 1.00 87.88 87 LEU A O 1
ATOM 668 N N . ALA A 1 88 ? 10.878 -3.523 4.188 1.00 86.75 88 ALA A N 1
ATOM 669 C CA . ALA A 1 88 ? 11.670 -4.458 4.983 1.00 86.75 88 ALA A CA 1
ATOM 670 C C . ALA A 1 88 ? 12.054 -3.888 6.362 1.00 86.75 88 ALA A C 1
ATOM 672 O O . ALA A 1 88 ? 12.125 -4.641 7.332 1.00 86.75 88 ALA A O 1
ATOM 673 N N . THR A 1 89 ? 12.266 -2.570 6.458 1.00 89.19 89 THR A N 1
ATOM 674 C CA . THR A 1 89 ? 12.548 -1.874 7.728 1.00 89.19 89 THR A CA 1
ATOM 675 C C . THR A 1 89 ? 11.343 -1.915 8.669 1.00 89.19 89 THR A C 1
ATOM 677 O O . THR A 1 89 ? 11.517 -2.155 9.859 1.00 89.19 89 THR A O 1
ATOM 680 N N . GLU A 1 90 ? 10.131 -1.804 8.122 1.00 87.50 90 GLU A N 1
ATOM 681 C CA . GLU A 1 90 ? 8.859 -1.968 8.847 1.00 87.50 90 GLU A CA 1
ATOM 682 C C . GLU A 1 90 ? 8.473 -3.453 9.051 1.00 87.50 90 GLU A C 1
ATOM 684 O O . GLU A 1 90 ? 7.338 -3.784 9.384 1.00 87.50 90 GLU A O 1
ATOM 689 N N . GLY A 1 91 ? 9.391 -4.394 8.786 1.00 86.94 91 GLY A N 1
ATOM 690 C CA . GLY A 1 91 ? 9.160 -5.837 8.927 1.00 86.94 91 GLY A CA 1
ATOM 691 C C . GLY A 1 91 ? 8.344 -6.486 7.799 1.00 86.94 91 GLY A C 1
ATOM 692 O O . GLY A 1 91 ? 8.151 -7.707 7.797 1.00 86.94 91 GLY A O 1
ATOM 693 N N . ILE A 1 92 ? 7.916 -5.719 6.795 1.00 87.69 92 ILE A N 1
ATOM 694 C CA . ILE A 1 92 ? 7.134 -6.193 5.649 1.00 87.69 92 ILE A CA 1
ATOM 695 C C . ILE A 1 92 ? 8.080 -6.697 4.553 1.00 87.69 92 ILE A C 1
ATOM 697 O O . ILE A 1 92 ? 8.542 -5.958 3.683 1.00 87.69 92 ILE A O 1
ATOM 701 N N . ASN A 1 93 ? 8.339 -8.002 4.558 1.00 85.19 93 ASN A N 1
ATOM 702 C CA . ASN A 1 93 ? 9.144 -8.649 3.526 1.00 85.19 93 ASN A CA 1
ATOM 703 C C . ASN A 1 93 ? 8.260 -9.131 2.370 1.00 85.19 93 ASN A C 1
ATOM 705 O O . ASN A 1 93 ? 7.369 -9.959 2.558 1.00 85.19 93 ASN A O 1
ATOM 709 N N . LEU A 1 94 ? 8.521 -8.635 1.158 1.00 81.12 94 LEU A N 1
ATOM 710 C CA . LEU A 1 94 ? 7.794 -9.063 -0.036 1.00 81.12 94 LEU A CA 1
ATOM 711 C C . LEU A 1 94 ? 8.238 -10.478 -0.440 1.00 81.12 94 LEU A C 1
ATOM 713 O O . LEU A 1 94 ? 9.410 -10.672 -0.774 1.00 81.12 94 LEU A O 1
ATOM 717 N N . PRO A 1 95 ? 7.338 -11.477 -0.444 1.00 77.62 95 PRO A N 1
ATOM 718 C CA . PRO A 1 95 ? 7.724 -12.834 -0.791 1.00 77.62 95 PRO A CA 1
ATOM 719 C C . PRO A 1 95 ? 8.039 -12.948 -2.294 1.00 77.62 95 PRO A C 1
ATOM 721 O O . PRO A 1 95 ? 7.446 -12.233 -3.113 1.00 77.62 95 PRO A O 1
ATOM 724 N N . PRO A 1 96 ? 8.892 -13.908 -2.699 1.00 72.38 96 PRO A N 1
ATOM 725 C CA . PRO A 1 96 ? 9.201 -14.155 -4.111 1.00 72.38 96 PRO A CA 1
ATOM 726 C C . PRO A 1 96 ? 7.974 -14.496 -4.968 1.00 72.38 96 PRO A C 1
ATOM 728 O O . PRO A 1 96 ? 8.008 -14.357 -6.181 1.00 72.38 96 PRO A O 1
ATOM 731 N N . THR A 1 97 ? 6.877 -14.943 -4.350 1.00 74.25 97 THR A N 1
ATOM 732 C CA . THR A 1 97 ? 5.602 -15.227 -5.025 1.00 74.25 97 THR A CA 1
ATOM 733 C C . THR A 1 97 ? 4.830 -13.966 -5.425 1.00 74.25 97 THR A C 1
ATOM 735 O O . THR A 1 97 ? 3.967 -14.038 -6.296 1.00 74.25 97 THR A O 1
ATOM 738 N N . VAL A 1 98 ? 5.131 -12.817 -4.810 1.00 76.12 98 VAL A N 1
ATOM 739 C CA . VAL A 1 98 ? 4.512 -11.516 -5.112 1.00 76.12 98 VAL A CA 1
ATOM 740 C C . VAL A 1 98 ? 5.354 -10.733 -6.120 1.00 76.12 98 VAL A C 1
ATOM 742 O O . VAL A 1 98 ? 4.804 -10.087 -7.013 1.00 76.12 98 VAL A O 1
ATOM 745 N N . VAL A 1 99 ? 6.682 -10.812 -6.009 1.00 73.94 99 VAL A N 1
ATOM 746 C CA . VAL A 1 99 ? 7.618 -10.151 -6.927 1.00 73.94 99 VAL A CA 1
ATOM 747 C C . VAL A 1 99 ? 7.794 -10.995 -8.191 1.00 73.94 99 VAL A C 1
ATOM 749 O O . VAL A 1 99 ? 8.447 -12.031 -8.174 1.00 73.94 99 VAL A O 1
ATOM 752 N N . GLN A 1 100 ? 7.234 -10.546 -9.313 1.00 69.69 100 GLN A N 1
ATOM 753 C CA . GLN A 1 100 ? 7.219 -11.314 -10.562 1.00 69.69 100 GLN A CA 1
ATOM 754 C C . GLN A 1 100 ? 8.530 -11.223 -11.340 1.00 69.69 100 GLN A C 1
ATOM 756 O O . GLN A 1 100 ? 8.968 -12.213 -11.925 1.00 69.69 100 GLN A O 1
ATOM 761 N N . ARG A 1 101 ? 9.142 -10.033 -11.394 1.00 67.69 101 ARG A N 1
ATOM 762 C CA . ARG A 1 101 ? 10.424 -9.784 -12.071 1.00 67.69 101 ARG A CA 1
ATOM 763 C C . ARG A 1 101 ? 11.170 -8.626 -11.420 1.00 67.69 101 ARG A C 1
ATOM 765 O O . ARG A 1 101 ? 10.542 -7.645 -11.027 1.00 67.69 101 ARG A O 1
ATOM 772 N N . GLY A 1 102 ? 12.494 -8.735 -11.375 1.00 71.06 102 GLY A N 1
ATOM 773 C CA . GLY A 1 102 ? 13.382 -7.602 -11.141 1.00 71.06 102 GLY A CA 1
ATOM 774 C C . GLY A 1 102 ? 13.542 -6.764 -12.409 1.00 71.06 102 GLY A C 1
ATOM 775 O O . GLY A 1 102 ? 13.671 -7.331 -13.493 1.00 71.06 102 GLY A O 1
ATOM 776 N N . ILE A 1 103 ? 13.537 -5.436 -12.294 1.00 74.25 103 ILE A N 1
ATOM 777 C CA . ILE A 1 103 ? 13.894 -4.540 -13.406 1.00 74.25 103 ILE A CA 1
ATOM 778 C C . ILE A 1 103 ? 15.406 -4.291 -13.379 1.00 74.25 103 ILE A C 1
ATOM 780 O O . ILE A 1 103 ? 15.929 -3.777 -12.393 1.00 74.25 103 ILE A O 1
ATOM 784 N N . ASP A 1 104 ? 16.099 -4.650 -14.462 1.00 73.69 104 ASP A N 1
ATOM 785 C CA . ASP A 1 104 ? 17.558 -4.519 -14.607 1.00 73.69 104 ASP A CA 1
ATOM 786 C C . ASP A 1 104 ? 17.989 -3.231 -15.338 1.00 73.69 104 ASP A C 1
ATOM 788 O O . ASP A 1 104 ? 19.157 -2.834 -15.310 1.00 73.69 104 ASP A O 1
ATOM 792 N N . SER A 1 105 ? 17.060 -2.586 -16.045 1.00 76.62 105 SER A N 1
ATOM 793 C CA . SER A 1 105 ? 17.342 -1.439 -16.898 1.00 76.62 105 SER A CA 1
ATOM 794 C C . SER A 1 105 ? 16.077 -0.700 -17.325 1.00 76.62 105 SER A C 1
ATOM 796 O O . SER A 1 105 ? 14.983 -1.261 -17.386 1.00 76.62 105 SER A O 1
ATOM 798 N N . TYR A 1 106 ? 16.254 0.571 -17.673 1.00 82.69 106 TYR A N 1
ATOM 799 C CA . TYR A 1 106 ? 15.258 1.405 -18.333 1.00 82.69 106 TYR A CA 1
ATOM 800 C C . TYR A 1 106 ? 15.748 1.773 -19.731 1.00 82.69 106 TYR A C 1
ATOM 802 O O . TYR A 1 106 ? 16.945 1.967 -19.945 1.00 82.69 106 TYR A O 1
ATOM 810 N N . VAL A 1 107 ? 14.832 1.901 -20.688 1.00 88.69 107 VAL A N 1
ATOM 811 C CA . VAL A 1 107 ? 15.147 2.427 -22.020 1.00 88.69 107 VAL A CA 1
ATOM 812 C C . VAL A 1 107 ? 14.384 3.726 -22.215 1.00 88.69 107 VAL A C 1
ATOM 814 O O . VAL A 1 107 ? 13.155 3.738 -22.225 1.00 88.69 107 VAL A O 1
ATOM 817 N N . LEU A 1 108 ? 15.122 4.824 -22.355 1.00 89.94 108 LEU A N 1
ATOM 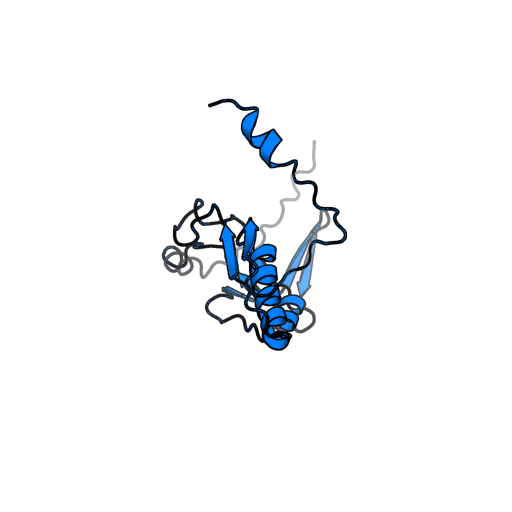818 C CA . LEU A 1 108 ? 14.562 6.120 -22.704 1.00 89.94 108 LEU A CA 1
ATOM 819 C C . LEU A 1 108 ? 14.552 6.250 -24.225 1.00 89.94 108 LEU A C 1
ATOM 821 O O . LEU A 1 108 ? 15.610 6.330 -24.851 1.00 89.94 108 LEU A O 1
ATOM 825 N N . HIS A 1 109 ? 13.357 6.269 -24.808 1.00 91.75 109 HIS A N 1
ATOM 826 C CA . HIS A 1 109 ? 13.162 6.538 -26.227 1.00 91.75 109 HIS A CA 1
ATOM 827 C C . HIS A 1 109 ? 12.983 8.043 -26.449 1.00 91.75 109 HIS A C 1
ATOM 829 O O . HIS A 1 109 ? 12.104 8.663 -25.856 1.00 91.75 109 HIS A O 1
ATOM 835 N N . MET A 1 110 ? 13.818 8.616 -27.311 1.00 91.62 110 MET A N 1
ATOM 836 C CA . MET A 1 110 ? 13.773 10.007 -27.754 1.00 91.62 110 MET A CA 1
ATOM 837 C C . MET A 1 110 ? 13.640 10.041 -29.281 1.00 91.62 110 MET A C 1
ATOM 839 O O . MET A 1 110 ? 13.903 9.057 -29.973 1.00 91.62 110 MET A O 1
ATOM 843 N N . ASP A 1 111 ? 13.263 11.188 -29.826 1.00 87.62 111 ASP A N 1
ATOM 844 C CA . ASP A 1 111 ? 13.215 11.442 -31.270 1.00 87.62 111 ASP A CA 1
ATOM 845 C C . ASP A 1 111 ? 14.569 11.203 -31.969 1.00 87.62 111 ASP A C 1
ATOM 847 O O . ASP A 1 111 ? 14.614 10.691 -33.089 1.00 87.62 111 ASP A O 1
ATOM 851 N N . VAL A 1 112 ? 15.674 11.503 -31.281 1.00 88.88 112 VAL A N 1
ATOM 852 C CA . VAL A 1 112 ? 17.049 11.338 -31.781 1.00 88.88 112 VAL A CA 1
ATOM 853 C C . VAL A 1 112 ? 17.660 9.951 -31.540 1.00 88.88 112 VAL A C 1
ATOM 855 O O . VAL A 1 112 ? 18.771 9.689 -32.000 1.00 88.88 112 VAL A O 1
ATOM 858 N N . GLY A 1 113 ? 16.975 9.045 -30.836 1.00 89.38 113 GLY A N 1
ATOM 859 C CA . GLY A 1 113 ? 17.506 7.709 -30.558 1.00 89.38 113 GLY A CA 1
ATOM 860 C C . GLY A 1 113 ? 17.005 7.101 -29.257 1.00 89.38 113 GLY A C 1
ATOM 861 O O . GLY A 1 113 ? 15.961 7.460 -28.727 1.00 89.38 113 GLY A O 1
ATOM 862 N N . SER A 1 114 ? 17.724 6.115 -28.734 1.00 92.62 114 SER A N 1
ATOM 863 C CA . SER A 1 114 ? 17.353 5.459 -27.479 1.00 92.62 114 SER A CA 1
ATOM 864 C C . SER A 1 114 ? 18.573 5.261 -26.601 1.00 92.62 114 SER A C 1
ATOM 866 O O . SER A 1 114 ? 19.639 4.898 -27.094 1.00 92.62 114 SER A O 1
ATOM 868 N N . VAL A 1 115 ? 18.410 5.500 -25.303 1.00 91.94 115 VAL A N 1
ATOM 869 C CA . VAL A 1 115 ? 19.466 5.321 -24.304 1.00 91.94 115 VAL A CA 1
ATOM 870 C C . VAL A 1 115 ? 19.021 4.251 -23.319 1.00 91.94 115 VAL A C 1
ATOM 872 O O . VAL A 1 115 ? 17.943 4.350 -22.733 1.00 91.94 115 VAL A O 1
ATOM 875 N N . ARG A 1 116 ? 19.856 3.224 -23.132 1.00 86.69 116 ARG A N 1
ATOM 876 C CA . ARG A 1 116 ? 19.679 2.225 -22.073 1.00 86.69 116 ARG A CA 1
ATOM 877 C C . ARG A 1 116 ? 20.357 2.730 -20.802 1.00 86.69 116 ARG A C 1
ATOM 879 O O . ARG A 1 116 ? 21.552 3.006 -20.803 1.00 86.69 116 ARG A O 1
ATOM 886 N N . ILE A 1 117 ? 19.591 2.816 -19.725 1.00 85.06 117 ILE A N 1
ATOM 887 C CA . ILE A 1 117 ? 20.038 3.192 -18.387 1.00 85.06 117 ILE A CA 1
ATOM 888 C C . ILE A 1 117 ? 20.031 1.914 -17.550 1.00 85.06 117 ILE A C 1
ATOM 890 O O . ILE A 1 117 ? 18.969 1.357 -17.276 1.00 85.06 117 ILE A O 1
ATOM 894 N N . ALA A 1 118 ? 21.210 1.409 -17.192 1.00 77.12 118 ALA A N 1
ATOM 895 C CA . ALA A 1 118 ? 21.328 0.267 -16.287 1.00 77.12 118 ALA A CA 1
ATOM 896 C C . ALA A 1 118 ? 21.002 0.687 -14.846 1.00 77.12 118 ALA A C 1
ATOM 898 O O . ALA A 1 118 ? 21.216 1.844 -14.475 1.00 77.12 118 ALA A O 1
ATOM 899 N N . THR A 1 119 ? 20.509 -0.239 -14.022 1.00 68.62 119 THR A N 1
ATOM 900 C CA . THR A 1 119 ? 20.372 0.027 -12.586 1.00 68.62 119 THR A CA 1
ATOM 901 C C . THR A 1 119 ? 21.758 0.225 -11.946 1.00 68.62 119 THR A C 1
ATOM 903 O O . THR A 1 119 ? 22.664 -0.567 -12.218 1.00 68.62 119 THR A O 1
ATOM 906 N N . PRO A 1 120 ? 21.954 1.257 -11.094 1.00 60.62 120 PRO A N 1
ATOM 907 C CA . PRO A 1 120 ? 23.279 1.644 -10.588 1.00 60.62 120 PRO A CA 1
ATOM 908 C C . PRO A 1 120 ? 24.048 0.534 -9.861 1.00 60.62 120 PRO A C 1
ATOM 910 O O . 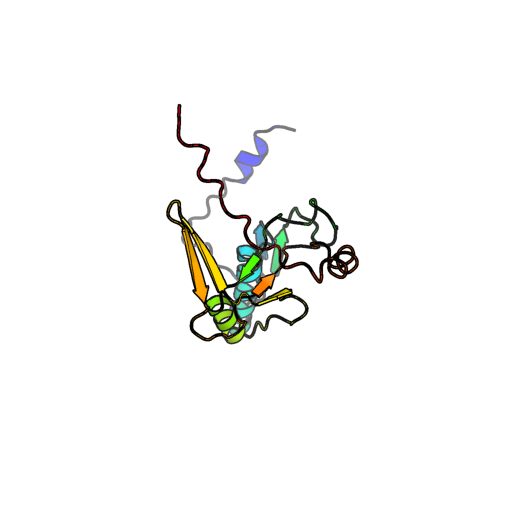PRO A 1 120 ? 25.275 0.552 -9.855 1.00 60.62 120 PRO A O 1
ATOM 913 N N . LEU A 1 121 ? 23.334 -0.418 -9.253 1.00 60.62 121 LEU A N 1
ATOM 914 C CA . LEU A 1 121 ? 23.913 -1.500 -8.454 1.00 60.62 121 LEU A CA 1
ATOM 915 C C . LEU A 1 121 ? 23.826 -2.881 -9.125 1.00 60.62 121 LEU A C 1
ATOM 917 O O . LEU A 1 121 ? 24.282 -3.851 -8.536 1.00 60.62 121 LEU A O 1
ATOM 921 N N . GLN A 1 122 ? 23.239 -3.006 -10.327 1.00 55.50 122 GLN A N 1
ATOM 922 C CA . GLN A 1 122 ? 22.944 -4.300 -10.987 1.00 55.50 122 GLN A CA 1
ATOM 923 C C . GLN A 1 122 ? 22.152 -5.307 -10.124 1.00 55.50 122 GLN A C 1
ATOM 925 O O . GLN A 1 122 ? 22.025 -6.481 -10.471 1.00 55.50 122 GLN A O 1
ATOM 930 N N . GLU A 1 123 ? 21.568 -4.857 -9.018 1.00 57.94 123 GLU A N 1
ATOM 931 C CA . GLU A 1 123 ? 20.726 -5.672 -8.158 1.00 57.94 123 GLU A CA 1
ATOM 932 C C . GLU A 1 123 ? 19.280 -5.631 -8.669 1.00 57.94 123 GLU A C 1
ATOM 934 O O . GLU A 1 123 ? 18.730 -4.576 -8.988 1.00 57.94 123 GLU A O 1
ATOM 939 N N . MET A 1 124 ? 18.635 -6.795 -8.736 1.00 56.88 124 MET A N 1
ATOM 940 C CA . MET A 1 124 ? 17.243 -6.947 -9.176 1.00 56.88 124 MET A CA 1
ATOM 941 C C . MET A 1 124 ? 16.241 -6.557 -8.073 1.00 56.88 124 MET A C 1
ATOM 943 O O . MET A 1 124 ? 15.377 -7.346 -7.697 1.00 56.88 124 MET A O 1
ATOM 947 N N . ARG A 1 125 ? 16.374 -5.347 -7.515 1.00 63.31 125 ARG A N 1
ATOM 948 C CA . ARG A 1 125 ? 15.605 -4.889 -6.340 1.00 63.31 125 ARG A CA 1
ATOM 949 C C . ARG A 1 125 ? 14.325 -4.122 -6.667 1.00 63.31 125 ARG A C 1
ATOM 951 O O . ARG A 1 125 ? 13.521 -3.874 -5.774 1.00 63.31 125 ARG A O 1
ATOM 958 N N . ILE A 1 126 ? 14.111 -3.760 -7.930 1.00 65.31 126 ILE A N 1
ATOM 959 C CA . ILE A 1 126 ? 12.862 -3.142 -8.387 1.00 65.31 126 ILE A CA 1
ATOM 960 C C . ILE A 1 126 ? 11.894 -4.254 -8.775 1.00 65.31 126 ILE A C 1
ATOM 962 O O . ILE A 1 126 ? 12.124 -4.949 -9.763 1.00 65.31 126 ILE A O 1
ATOM 966 N N . GLY A 1 127 ? 10.827 -4.428 -7.999 1.00 72.62 127 GLY A N 1
ATOM 967 C CA . GLY A 1 127 ? 9.870 -5.513 -8.186 1.00 72.62 127 GLY A CA 1
ATOM 968 C C . GLY A 1 127 ? 8.696 -5.112 -9.072 1.00 72.62 127 GLY A C 1
ATOM 969 O O . GLY A 1 127 ? 7.975 -4.166 -8.758 1.00 72.62 127 GLY A O 1
ATOM 970 N N . ALA A 1 128 ? 8.460 -5.857 -10.149 1.00 73.56 128 ALA A N 1
ATOM 971 C CA . ALA A 1 128 ? 7.183 -5.834 -10.851 1.00 73.56 128 ALA A CA 1
ATOM 972 C C . ALA A 1 128 ? 6.180 -6.746 -10.128 1.00 73.56 128 ALA A C 1
ATOM 974 O O . ALA A 1 128 ? 6.464 -7.919 -9.891 1.00 73.56 128 ALA A O 1
ATOM 975 N N . VAL A 1 129 ? 5.007 -6.218 -9.796 1.00 74.62 129 VAL A N 1
ATOM 976 C CA . VAL A 1 129 ? 3.906 -6.923 -9.133 1.00 74.62 129 VAL A CA 1
ATOM 977 C C . VAL A 1 129 ? 2.605 -6.717 -9.907 1.00 74.62 129 VAL A C 1
ATOM 979 O O . VAL A 1 129 ? 2.392 -5.682 -10.546 1.00 74.62 129 VAL A O 1
ATOM 982 N N . THR A 1 130 ? 1.689 -7.678 -9.828 1.00 67.00 130 THR A N 1
ATOM 983 C CA . THR A 1 130 ? 0.306 -7.490 -10.289 1.00 67.00 130 THR A CA 1
ATOM 984 C C . THR A 1 130 ? -0.587 -7.068 -9.140 1.00 67.00 130 THR A C 1
ATOM 986 O O . THR A 1 130 ? -0.471 -7.571 -8.026 1.00 67.00 130 THR A O 1
ATOM 989 N N . ARG A 1 131 ? -1.522 -6.165 -9.424 1.00 66.31 131 ARG A N 1
ATOM 990 C CA . ARG A 1 131 ? -2.510 -5.692 -8.455 1.00 66.31 131 ARG A CA 1
ATOM 991 C C .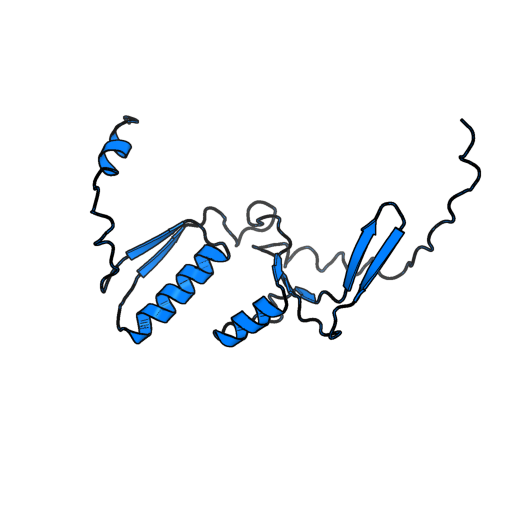 ARG A 1 131 ? -3.842 -6.409 -8.698 1.00 66.31 131 ARG A C 1
ATOM 993 O O . ARG A 1 131 ? -4.532 -6.113 -9.676 1.00 66.31 131 ARG A O 1
ATOM 1000 N N . GLY A 1 132 ? -4.157 -7.357 -7.815 1.00 62.81 132 GLY A N 1
ATOM 1001 C CA . GLY A 1 132 ? -5.284 -8.293 -7.930 1.00 62.81 132 GLY A CA 1
ATOM 1002 C C . GLY A 1 132 ? -4.891 -9.628 -8.572 1.00 62.81 132 GLY A C 1
ATOM 1003 O O . GLY A 1 132 ? -3.708 -9.865 -8.834 1.00 62.81 132 GLY A O 1
ATOM 1004 N N . SER A 1 133 ? -5.879 -10.478 -8.875 1.00 53.47 133 SER A N 1
ATOM 1005 C CA . SER A 1 133 ? -5.721 -11.747 -9.614 1.00 53.47 133 SER A CA 1
ATOM 1006 C C . SER A 1 133 ? -5.365 -11.540 -11.096 1.00 53.47 133 SER A C 1
ATOM 1008 O O . SER A 1 133 ? -6.031 -12.006 -12.027 1.00 53.47 133 SER A O 1
ATOM 1010 N N . GLY A 1 134 ? -4.273 -10.820 -11.344 1.00 44.97 134 GLY A N 1
ATOM 1011 C CA . GLY A 1 134 ? -3.617 -10.719 -12.637 1.00 44.97 134 GLY A CA 1
ATOM 1012 C C . GLY A 1 134 ? -2.994 -12.062 -13.007 1.00 44.97 134 GLY A C 1
ATOM 1013 O O . GLY A 1 134 ? -1.844 -12.319 -12.686 1.00 44.97 134 GLY A O 1
ATOM 1014 N N . LYS A 1 135 ? -3.786 -12.929 -13.651 1.00 41.97 135 LYS A N 1
ATOM 1015 C CA . LYS A 1 135 ? -3.401 -14.191 -14.317 1.00 41.97 135 LYS A CA 1
ATOM 1016 C C . LYS A 1 135 ? -2.218 -14.953 -13.690 1.00 41.97 135 LYS A C 1
ATOM 1018 O O . LYS A 1 135 ? -1.286 -15.304 -14.406 1.00 41.97 135 LYS A O 1
ATOM 1023 N N . ILE A 1 136 ? -2.306 -15.335 -12.416 1.00 44.72 136 ILE A N 1
ATOM 1024 C CA . ILE A 1 136 ? -1.386 -16.350 -11.864 1.00 44.72 136 ILE A CA 1
ATOM 1025 C C . ILE A 1 136 ? -1.760 -17.777 -12.338 1.00 44.72 136 ILE A C 1
ATOM 1027 O O . ILE A 1 136 ? -0.935 -18.677 -12.273 1.00 44.72 136 ILE A O 1
ATOM 1031 N N . ALA A 1 137 ? -2.930 -17.994 -12.961 1.00 38.47 137 ALA A N 1
ATOM 1032 C CA . ALA A 1 137 ? -3.318 -19.323 -13.469 1.00 38.47 137 ALA A CA 1
ATOM 1033 C C . ALA A 1 137 ? -3.283 -19.512 -15.003 1.00 38.47 137 ALA A C 1
ATOM 1035 O O . ALA A 1 137 ? -3.276 -20.647 -15.464 1.00 38.47 137 ALA A O 1
ATOM 1036 N N . ALA A 1 138 ? -3.268 -18.452 -15.824 1.00 36.62 138 ALA A N 1
ATOM 1037 C CA . ALA A 1 138 ? -3.564 -18.598 -17.263 1.00 36.62 138 ALA A CA 1
ATOM 1038 C C . ALA A 1 138 ? -2.410 -18.276 -18.229 1.00 36.62 138 ALA A C 1
ATOM 1040 O O . ALA A 1 138 ? -2.545 -18.540 -19.419 1.00 36.62 138 ALA A O 1
ATOM 1041 N N . CYS A 1 139 ? -1.290 -17.706 -17.767 1.00 31.12 139 CYS A N 1
ATOM 1042 C CA . CYS A 1 139 ? -0.222 -17.240 -18.668 1.00 31.12 139 CYS A CA 1
ATOM 1043 C C . CYS A 1 139 ? 1.168 -17.834 -18.389 1.00 31.12 139 CYS A C 1
ATOM 1045 O O . CYS A 1 139 ? 2.149 -17.369 -18.955 1.00 31.12 139 CYS A O 1
ATOM 1047 N N . ALA A 1 140 ? 1.276 -18.885 -17.571 1.00 34.72 140 ALA A N 1
ATOM 1048 C CA . ALA A 1 140 ? 2.503 -19.687 -17.523 1.00 34.72 140 ALA A CA 1
ATOM 1049 C C . ALA A 1 140 ? 2.675 -20.553 -18.792 1.00 34.72 140 ALA A C 1
ATOM 1051 O O . ALA A 1 140 ? 3.786 -20.955 -19.122 1.00 34.72 140 ALA A O 1
ATOM 1052 N N . ALA A 1 141 ? 1.591 -20.801 -19.539 1.00 34.28 141 ALA A N 1
ATOM 1053 C CA . ALA A 1 141 ? 1.606 -21.674 -20.713 1.00 34.28 141 ALA A CA 1
ATOM 1054 C C . ALA A 1 141 ? 2.054 -20.994 -22.025 1.00 34.28 141 ALA A C 1
ATOM 1056 O O . ALA A 1 141 ? 2.500 -21.697 -22.924 1.00 34.28 141 ALA A O 1
ATOM 1057 N N . SER A 1 142 ? 1.975 -19.660 -22.160 1.00 30.30 142 SER A N 1
ATOM 1058 C CA . SER A 1 142 ? 2.333 -18.976 -23.423 1.00 30.30 142 SER A CA 1
ATOM 1059 C C . SER A 1 142 ? 3.686 -18.263 -23.419 1.00 30.30 142 SER A C 1
ATOM 1061 O O . SER A 1 142 ? 4.221 -17.989 -24.486 1.00 30.30 142 SER A O 1
ATOM 1063 N N . CYS A 1 143 ? 4.306 -18.012 -22.262 1.00 29.34 143 CYS A N 1
ATOM 1064 C CA . CYS A 1 143 ? 5.633 -17.377 -22.232 1.00 29.34 143 CYS A CA 1
ATOM 1065 C C . CYS A 1 143 ? 6.796 -18.356 -22.488 1.00 29.34 143 CYS A C 1
ATOM 1067 O O . CYS A 1 143 ? 7.951 -17.936 -22.492 1.00 29.34 143 CYS A O 1
ATOM 1069 N N . HIS A 1 144 ? 6.518 -19.647 -22.711 1.00 28.27 144 HIS A N 1
ATOM 1070 C CA . HIS A 1 144 ? 7.541 -20.644 -23.043 1.00 28.27 144 HIS A CA 1
ATOM 1071 C C . HIS A 1 144 ? 7.766 -20.856 -24.550 1.00 28.27 144 HIS A C 1
ATOM 1073 O O . HIS A 1 144 ? 8.728 -21.538 -24.896 1.00 28.27 144 HIS A O 1
ATOM 1079 N N . SER A 1 145 ? 6.958 -20.262 -25.442 1.00 29.11 145 SER A N 1
ATOM 1080 C CA . SER A 1 145 ? 7.100 -20.464 -26.896 1.00 29.11 145 SER A CA 1
ATOM 1081 C C . SER A 1 145 ? 7.812 -19.343 -27.656 1.00 29.11 145 SER A C 1
ATOM 1083 O O . SER A 1 145 ? 8.124 -19.537 -28.822 1.00 29.11 145 SER A O 1
ATOM 1085 N N . GLU A 1 146 ? 8.123 -18.206 -27.032 1.00 31.41 146 GLU A N 1
ATOM 1086 C CA . GLU A 1 146 ? 8.895 -17.126 -27.675 1.00 31.41 146 GLU A CA 1
ATOM 1087 C C . GLU A 1 146 ? 10.285 -17.024 -27.042 1.00 31.41 146 GLU A C 1
ATOM 1089 O O . GLU A 1 146 ? 10.705 -16.016 -26.478 1.00 31.41 146 GLU A O 1
ATOM 1094 N N . ARG A 1 147 ? 11.002 -18.145 -27.092 1.00 37.56 147 ARG A N 1
ATOM 1095 C CA . ARG A 1 147 ? 12.457 -18.178 -26.977 1.00 37.56 147 ARG A CA 1
ATOM 1096 C C . ARG A 1 147 ? 12.967 -18.434 -28.398 1.00 37.56 147 ARG A C 1
ATOM 1098 O O . ARG A 1 147 ? 12.393 -19.267 -29.089 1.00 37.56 147 ARG A O 1
ATOM 1105 N N . SER A 1 148 ? 14.015 -17.706 -28.791 1.00 34.50 148 SER A N 1
ATOM 1106 C CA . SER A 1 148 ? 14.643 -17.617 -30.127 1.00 34.50 148 SER A CA 1
ATOM 1107 C C . SER A 1 148 ? 13.847 -16.889 -31.216 1.00 34.50 148 SER A C 1
ATOM 1109 O O . SER A 1 148 ? 13.155 -17.521 -31.993 1.00 34.50 148 SER A O 1
ATOM 1111 N N . GLU A 1 149 ? 14.029 -15.568 -31.306 1.00 27.61 149 GLU A N 1
ATOM 1112 C CA . GLU A 1 149 ? 14.578 -14.914 -32.507 1.00 27.61 149 GLU A CA 1
ATOM 1113 C C . GLU A 1 149 ? 14.899 -13.447 -32.180 1.00 27.61 149 GLU A C 1
ATOM 1115 O O . GLU A 1 149 ? 14.034 -12.584 -32.042 1.00 27.61 149 GLU A O 1
ATOM 1120 N N . GLU A 1 150 ? 16.189 -13.172 -32.009 1.00 35.59 150 GLU A N 1
ATOM 1121 C CA . GLU A 1 150 ? 16.736 -11.823 -32.037 1.00 35.59 150 GLU A CA 1
ATOM 1122 C C . GLU A 1 150 ? 16.551 -11.287 -33.462 1.00 35.59 150 GLU A C 1
ATOM 1124 O O . GLU A 1 150 ? 17.317 -11.620 -34.361 1.00 35.59 150 GLU A O 1
ATOM 1129 N N . SER A 1 151 ? 15.483 -10.521 -33.705 1.00 32.16 151 SER A N 1
ATOM 1130 C CA . SER A 1 151 ? 15.298 -9.846 -34.991 1.00 32.16 151 SER A CA 1
ATOM 1131 C C . SER A 1 151 ? 16.354 -8.745 -35.111 1.00 32.16 151 SER A C 1
ATOM 1133 O O . SER A 1 151 ? 16.288 -7.773 -34.349 1.00 32.16 151 SER A O 1
ATOM 1135 N N . PRO A 1 152 ? 17.286 -8.809 -36.080 1.00 32.34 152 PRO A N 1
ATOM 1136 C CA . PRO A 1 152 ? 18.192 -7.703 -36.328 1.00 32.34 152 PRO A CA 1
ATOM 1137 C C . PRO A 1 152 ? 17.354 -6.500 -36.756 1.00 32.34 152 PRO A C 1
ATOM 1139 O O . PRO A 1 152 ? 16.416 -6.627 -37.551 1.00 32.34 152 PRO A O 1
ATOM 1142 N N . LEU A 1 153 ? 17.678 -5.328 -36.215 1.00 40.34 153 LEU A N 1
ATOM 1143 C CA . LEU A 1 153 ? 17.151 -4.049 -36.680 1.00 40.34 153 LEU A CA 1
ATOM 1144 C C . LEU A 1 153 ? 17.258 -4.000 -38.213 1.00 40.34 153 LEU A C 1
ATOM 1146 O O . LEU A 1 153 ? 18.362 -4.020 -38.757 1.00 40.34 153 LEU A O 1
ATOM 1150 N N . ARG A 1 154 ? 16.119 -3.955 -38.920 1.00 34.84 154 ARG A N 1
ATOM 1151 C CA . ARG A 1 154 ? 16.128 -3.747 -40.375 1.00 34.84 154 ARG A CA 1
ATOM 1152 C C . ARG A 1 154 ? 16.828 -2.413 -40.666 1.00 34.84 154 ARG A C 1
ATOM 1154 O O . ARG A 1 154 ? 16.476 -1.414 -40.030 1.00 34.84 154 ARG A O 1
ATOM 1161 N N . PRO A 1 155 ? 17.771 -2.349 -41.621 1.00 36.59 155 PRO A N 1
ATOM 1162 C CA . PRO A 1 155 ? 18.323 -1.074 -42.055 1.00 36.59 155 PRO A CA 1
ATOM 1163 C C . PRO A 1 155 ? 17.188 -0.208 -42.610 1.00 36.59 155 PRO A C 1
ATOM 1165 O O . PRO A 1 155 ? 16.383 -0.686 -43.411 1.00 36.59 155 PRO A O 1
ATOM 1168 N N . ARG A 1 156 ? 17.099 1.056 -42.180 1.00 44.22 156 ARG A N 1
ATOM 1169 C CA . ARG A 1 156 ? 16.187 2.017 -42.813 1.00 44.22 156 ARG A CA 1
ATOM 1170 C C . ARG A 1 156 ? 16.680 2.269 -44.236 1.00 44.22 156 ARG A C 1
ATOM 1172 O O . ARG A 1 156 ? 17.825 2.672 -44.421 1.00 44.22 156 ARG A O 1
ATOM 1179 N N . ASP A 1 157 ? 15.810 2.020 -45.206 1.00 39.28 157 ASP A N 1
ATOM 1180 C CA . ASP A 1 157 ? 16.043 2.294 -46.621 1.00 39.28 157 ASP A CA 1
ATOM 1181 C C . ASP A 1 157 ? 16.249 3.812 -46.834 1.00 39.28 157 ASP A C 1
ATOM 1183 O O . ASP A 1 157 ? 15.356 4.597 -46.491 1.00 39.28 157 ASP A O 1
ATOM 1187 N N . PRO A 1 158 ? 17.404 4.265 -47.359 1.00 45.31 158 PRO A N 1
ATOM 1188 C CA . PRO A 1 158 ? 17.671 5.686 -47.579 1.00 45.31 158 PRO A CA 1
ATOM 1189 C C . PRO A 1 158 ? 16.848 6.316 -48.716 1.00 45.31 158 PRO A C 1
ATOM 1191 O O . PRO A 1 158 ? 16.947 7.524 -48.921 1.00 45.31 158 PRO A O 1
ATOM 1194 N N . SER A 1 159 ? 16.055 5.545 -49.469 1.00 45.84 159 SER A N 1
ATOM 1195 C CA . SER A 1 159 ? 15.378 6.024 -50.685 1.00 45.84 159 SER A CA 1
ATOM 1196 C C . SER A 1 159 ? 14.064 6.797 -50.468 1.00 45.84 159 SER A C 1
ATOM 1198 O O . SER A 1 159 ? 13.495 7.311 -51.426 1.00 45.84 159 SER A O 1
ATOM 1200 N N . LEU A 1 160 ? 13.601 6.982 -49.227 1.00 50.91 160 LEU A N 1
ATOM 1201 C CA . LEU A 1 160 ? 12.377 7.740 -48.902 1.00 50.91 160 LEU A CA 1
ATOM 1202 C C . LEU A 1 160 ? 12.643 9.203 -48.487 1.00 50.91 160 LEU A C 1
ATOM 1204 O O . LEU A 1 160 ? 12.015 9.734 -47.572 1.00 50.91 160 LEU A O 1
ATOM 1208 N N . ARG A 1 161 ? 13.568 9.884 -49.176 1.00 46.22 161 ARG A N 1
ATOM 1209 C CA . ARG A 1 161 ? 13.677 11.356 -49.170 1.00 46.22 161 ARG A CA 1
ATOM 1210 C C . ARG A 1 161 ? 13.645 11.904 -50.596 1.00 46.22 161 ARG A C 1
ATOM 1212 O O . ARG A 1 161 ? 14.677 12.256 -51.155 1.00 46.22 161 ARG A O 1
ATOM 1219 N N . SER A 1 162 ? 12.447 12.021 -51.151 1.00 42.31 162 SER A N 1
ATOM 1220 C CA . SER A 1 162 ? 12.135 12.995 -52.203 1.00 42.31 162 SER A CA 1
ATOM 1221 C C . SER A 1 162 ? 10.622 13.131 -52.320 1.00 42.31 162 SER A C 1
ATOM 1223 O O . SER A 1 162 ? 9.937 12.153 -52.623 1.00 42.31 162 SER A O 1
ATOM 1225 N N . GLY A 1 163 ? 10.139 14.340 -52.054 1.00 38.09 163 GLY A N 1
ATOM 1226 C CA . GLY A 1 163 ? 8.741 14.744 -51.992 1.00 38.09 163 GLY A CA 1
ATOM 1227 C C . GLY A 1 163 ? 8.668 16.077 -51.278 1.00 38.09 163 GLY A C 1
ATOM 1228 O O . GLY A 1 163 ? 8.652 16.041 -50.030 1.00 38.09 163 GLY A O 1
#

Sequence (163 aa):
MDPMEWEKTLQRQGTTDDLKLEDGSRVAVVGGGPAGSFFSYFLLEMATPVGMDIHVDIYEPRDFDQPAPRGCNMCGGIISETLVQNLATEGINLPPTVVQRGIDSYVLHMDVGSVRIATPLQEMRIGAVTRGSGKIAACAASCHSERSEESPLRPRDPSLRSG

Radius of gyration: 24.55 Å; chains: 1; bounding box: 61×42×77 Å

Secondary structure (DSSP, 8-state):
--TTHHHHHTT----GGG----TT-EEEEE--SHHHHHHHHHHHHHHTTTT---EEEEE-SS-TTS-STTT--S-EEEEPHHHHHHHHHTT-PPPTTT--EE--EEEEEETTEEEEEE-TT----SEEEESSS-STTTSTTTTTS--------PPPPTT----

Foldseek 3Di:
DDPCPVVVVVPPPDPPVPPDDAAVEEAEFEAPPPVSVVCVVVVVVVCVVVVGDYHYHYDHPADLADDDPRNFPPDFDKADLVNQVVCVVVVNHDDPVFFPWFDQWDWDDDPVGIDIGGDPVSDSRTGGGTRGNHCPPPPVVPVVPPDDDPDPDDPDDPPPPDD

pLDDT: mean 70.71, std 20.87, range [27.61, 97.06]